Protein AF-A0A6C0AMR3-F1 (afdb_monomer_lite)

Secondary structure (DSSP, 8-state):
-PPPPPP-----TT--------TTTS--PPP-HHHHHHHHHHS-HHHHHHHHHHHHHHHHHT----GGGGGGSS-----

Radius of gyration: 23.35 Å; chains: 1; bounding box: 52×44×43 Å

Sequence (79 aa):
MTKPIKFVQFDLTINKIFYTYSNTEYCRLPIDSILLKKNSNQMSEAEWSQHRIDLLNYKYSEMIVHKDNVTSIFLRKIV

pLDDT: mean 76.86, std 13.65, range [33.81, 94.44]

Structure (mmCIF, N/CA/C/O backbone):
data_AF-A0A6C0AMR3-F1
#
_entry.id   AF-A0A6C0AMR3-F1
#
loop_
_atom_site.group_PDB
_atom_site.id
_atom_site.type_symbol
_atom_site.label_atom_id
_atom_site.label_alt_id
_atom_site.label_comp_id
_atom_site.label_asym_id
_atom_site.label_entity_id
_atom_site.label_seq_id
_atom_site.pdbx_PDB_ins_code
_atom_site.Cartn_x
_atom_site.Cartn_y
_atom_site.Cartn_z
_atom_site.occupancy
_atom_site.B_iso_or_equiv
_atom_site.auth_seq_id
_atom_site.auth_comp_id
_atom_site.auth_asym_id
_atom_site.auth_atom_id
_atom_site.pdbx_PDB_model_num
ATOM 1 N N . MET A 1 1 ? 33.339 -30.087 6.605 1.00 46.75 1 MET A N 1
ATOM 2 C CA . MET A 1 1 ? 33.492 -29.793 5.162 1.00 46.75 1 MET A CA 1
ATOM 3 C C . MET A 1 1 ? 32.921 -28.408 4.890 1.00 46.75 1 MET A C 1
ATOM 5 O O . MET A 1 1 ? 31.719 -28.222 5.030 1.00 46.75 1 MET A O 1
ATOM 9 N N . THR A 1 2 ? 33.766 -27.420 4.604 1.00 61.94 2 THR A N 1
ATOM 10 C CA . THR A 1 2 ? 33.360 -26.044 4.273 1.00 61.94 2 THR A CA 1
ATOM 11 C C . THR A 1 2 ? 32.960 -25.972 2.799 1.00 61.94 2 THR A C 1
ATOM 13 O O . THR A 1 2 ? 33.686 -26.454 1.933 1.00 61.94 2 THR A O 1
ATOM 16 N N . LYS A 1 3 ? 31.777 -25.423 2.494 1.00 68.69 3 LYS A N 1
ATOM 17 C CA . LYS A 1 3 ? 31.345 -25.229 1.101 1.00 68.69 3 LYS A CA 1
ATOM 18 C C . LYS A 1 3 ? 32.259 -24.187 0.435 1.00 68.69 3 LYS A C 1
ATOM 20 O O . LYS A 1 3 ? 32.515 -23.157 1.058 1.00 68.69 3 LYS A O 1
ATOM 25 N N . PRO A 1 4 ? 32.733 -24.417 -0.801 1.00 69.88 4 PRO A N 1
ATOM 26 C CA . PRO A 1 4 ? 33.552 -23.441 -1.505 1.00 69.88 4 PRO A CA 1
ATOM 27 C C . PRO A 1 4 ? 32.740 -22.170 -1.782 1.00 69.88 4 PRO A C 1
ATOM 29 O O . PRO A 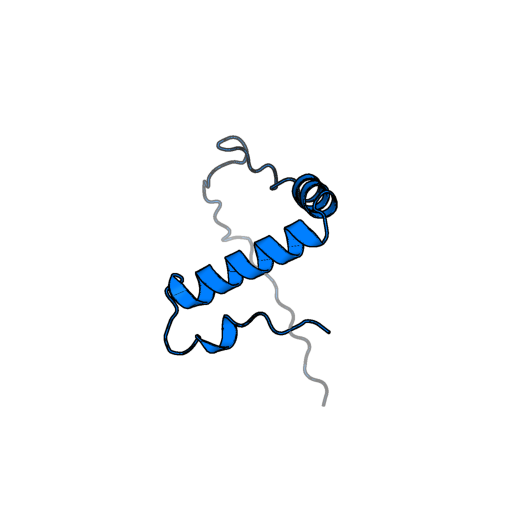1 4 ? 31.591 -22.238 -2.229 1.00 69.88 4 PRO A O 1
ATOM 32 N N . ILE A 1 5 ? 33.342 -21.015 -1.500 1.00 77.50 5 ILE A N 1
ATOM 33 C CA . ILE A 1 5 ? 32.772 -19.699 -1.802 1.00 77.50 5 ILE A CA 1
ATOM 34 C C . ILE A 1 5 ? 32.731 -19.560 -3.325 1.00 77.50 5 ILE A C 1
ATOM 36 O O . ILE A 1 5 ? 33.763 -19.627 -3.990 1.00 77.50 5 ILE A O 1
ATOM 40 N N . LYS A 1 6 ? 31.530 -19.404 -3.889 1.00 79.12 6 LYS A N 1
ATOM 41 C CA . LYS A 1 6 ? 31.358 -19.127 -5.317 1.00 79.12 6 LYS A CA 1
ATOM 42 C C . LYS A 1 6 ? 31.544 -17.633 -5.549 1.00 79.12 6 LYS A C 1
ATOM 44 O O . LYS A 1 6 ? 30.790 -16.835 -5.000 1.00 79.12 6 LYS A O 1
ATOM 49 N N . PHE A 1 7 ? 32.519 -17.277 -6.375 1.00 80.06 7 PHE A N 1
ATOM 50 C CA . PHE A 1 7 ? 32.700 -15.914 -6.858 1.00 80.06 7 PHE A CA 1
ATOM 51 C C . PHE A 1 7 ? 32.001 -15.768 -8.209 1.00 80.06 7 PHE A C 1
ATOM 53 O O . PHE A 1 7 ? 32.148 -16.620 -9.084 1.00 80.06 7 PHE A O 1
ATOM 60 N N . VAL A 1 8 ? 31.210 -14.708 -8.353 1.00 83.56 8 VAL A N 1
ATOM 61 C CA . VAL A 1 8 ? 30.538 -14.350 -9.605 1.00 83.56 8 VAL A CA 1
ATOM 62 C C . VAL A 1 8 ? 31.261 -13.142 -10.179 1.00 83.56 8 VAL A C 1
ATOM 64 O O . VAL A 1 8 ? 31.439 -12.144 -9.484 1.00 83.56 8 VAL A O 1
ATOM 67 N N 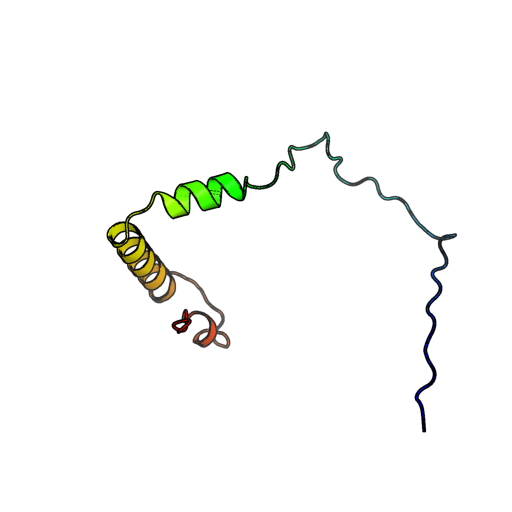. GLN A 1 9 ? 31.668 -13.239 -11.441 1.00 82.88 9 GLN A N 1
ATOM 68 C CA . GLN A 1 9 ? 32.213 -12.128 -12.212 1.00 82.88 9 GLN A CA 1
ATOM 69 C C . GLN A 1 9 ? 31.261 -11.839 -13.371 1.00 82.88 9 GLN A C 1
ATOM 71 O O . GLN A 1 9 ? 30.822 -12.760 -14.057 1.00 82.88 9 GLN A O 1
ATOM 76 N N . PHE A 1 10 ? 30.924 -10.565 -13.562 1.00 82.25 10 PHE A N 1
ATOM 77 C CA . PHE A 1 10 ? 30.066 -10.125 -14.656 1.00 82.25 10 PHE A CA 1
ATOM 78 C C . PHE A 1 10 ? 30.928 -9.666 -15.828 1.00 82.25 10 PHE A C 1
ATOM 80 O O . PHE A 1 10 ? 31.800 -8.813 -15.662 1.00 82.25 10 PHE A O 1
ATOM 87 N N . ASP A 1 11 ? 30.671 -10.227 -17.006 1.00 83.81 11 ASP A N 1
ATOM 88 C CA . ASP A 1 11 ? 31.226 -9.728 -18.256 1.00 83.81 11 ASP A CA 1
ATOM 89 C C . ASP A 1 11 ? 30.376 -8.550 -18.745 1.00 83.81 11 ASP A C 1
ATOM 91 O O . ASP A 1 11 ? 29.215 -8.711 -19.121 1.00 83.81 11 ASP A O 1
ATOM 95 N N . LEU A 1 12 ? 30.952 -7.351 -18.697 1.00 85.25 12 LEU A N 1
ATOM 96 C CA . LEU A 1 12 ? 30.282 -6.116 -19.099 1.00 85.25 12 LEU A CA 1
ATOM 97 C C . LEU A 1 12 ? 30.493 -5.783 -20.586 1.00 85.25 12 LEU A C 1
ATOM 99 O O . LEU A 1 12 ? 29.932 -4.796 -21.061 1.00 85.25 12 LEU A O 1
ATOM 103 N N . THR A 1 13 ? 31.277 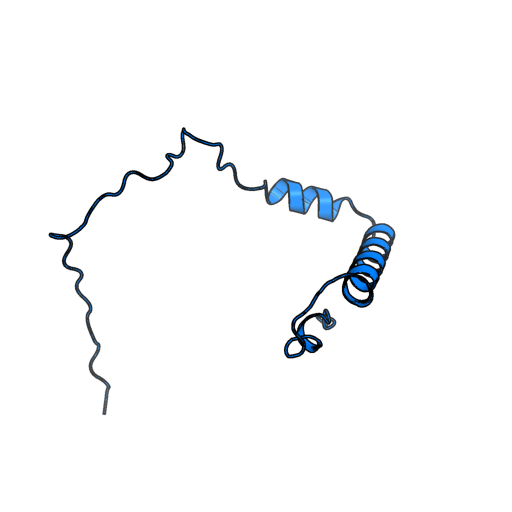-6.575 -21.332 1.00 88.50 13 THR A N 1
ATOM 104 C CA . THR A 1 13 ? 31.594 -6.305 -22.751 1.00 88.50 13 THR A CA 1
ATOM 105 C C . THR A 1 13 ? 30.375 -6.402 -23.668 1.00 88.50 13 THR A C 1
ATOM 107 O O . THR A 1 13 ? 30.327 -5.748 -24.707 1.00 88.50 13 THR A O 1
ATOM 110 N N . ILE A 1 14 ? 29.362 -7.164 -23.256 1.00 86.12 14 ILE A N 1
ATOM 111 C CA . ILE A 1 14 ? 28.106 -7.392 -23.984 1.00 86.12 14 ILE A CA 1
ATOM 112 C C . ILE A 1 14 ? 26.941 -6.531 -23.477 1.00 86.12 14 ILE A C 1
ATOM 114 O O . ILE A 1 14 ? 25.790 -6.749 -23.864 1.00 86.12 14 ILE A O 1
ATOM 118 N N . ASN A 1 15 ? 27.203 -5.547 -22.614 1.00 85.25 15 ASN A N 1
ATOM 119 C CA . ASN A 1 15 ? 26.146 -4.676 -22.114 1.00 85.25 15 ASN A CA 1
ATOM 120 C C . ASN A 1 15 ? 25.521 -3.860 -23.250 1.00 85.25 15 ASN A C 1
ATOM 122 O O . ASN A 1 15 ? 26.200 -3.138 -23.979 1.00 85.25 15 ASN A O 1
ATOM 126 N N . LYS A 1 16 ? 24.193 -3.932 -23.356 1.00 84.81 16 LYS A N 1
ATOM 127 C CA . LYS A 1 16 ? 23.406 -3.149 -24.306 1.00 84.81 16 LYS A CA 1
ATOM 128 C C . LYS A 1 16 ? 22.646 -2.057 -23.566 1.00 84.81 16 LYS A C 1
ATOM 130 O O . LYS A 1 16 ? 21.881 -2.342 -22.648 1.00 84.81 16 LYS A O 1
ATOM 135 N N . ILE A 1 17 ? 22.841 -0.810 -23.984 1.00 79.94 17 ILE A N 1
ATOM 136 C CA . ILE A 1 17 ? 22.045 0.321 -23.505 1.00 79.94 17 ILE A CA 1
ATOM 137 C C . ILE A 1 17 ? 20.739 0.339 -24.299 1.00 79.94 17 ILE A C 1
ATOM 139 O O . ILE A 1 17 ? 20.751 0.303 -25.530 1.00 79.94 17 ILE A O 1
ATOM 143 N N . PHE A 1 18 ? 19.614 0.391 -23.595 1.00 77.62 18 PHE A N 1
ATOM 144 C CA . PHE A 1 18 ? 18.303 0.585 -24.200 1.00 77.62 18 PHE A CA 1
ATOM 145 C C . PHE A 1 18 ? 17.836 2.011 -23.926 1.00 77.62 18 PHE A C 1
ATOM 147 O O . PHE A 1 18 ? 17.934 2.489 -22.797 1.00 77.62 18 PHE A O 1
ATOM 154 N N . TYR A 1 19 ? 17.307 2.677 -24.951 1.00 69.25 19 TYR A N 1
ATOM 155 C CA . TYR A 1 19 ? 16.575 3.922 -24.760 1.00 69.25 19 TYR A CA 1
ATOM 156 C C . TYR A 1 19 ? 15.247 3.591 -24.083 1.00 69.25 19 TYR A C 1
ATOM 158 O O . TYR A 1 19 ? 14.353 3.002 -24.685 1.00 69.25 19 TYR A O 1
ATOM 166 N N . THR A 1 20 ? 15.154 3.919 -22.802 1.00 67.75 20 THR A N 1
ATOM 167 C CA . THR A 1 20 ? 13.914 3.866 -22.030 1.00 67.75 20 THR A CA 1
ATOM 168 C C . THR A 1 20 ? 13.466 5.278 -21.719 1.00 67.75 20 THR A C 1
ATOM 170 O O . THR A 1 20 ? 14.265 6.208 -21.842 1.00 67.75 20 THR A O 1
ATOM 173 N N . TYR A 1 21 ? 12.236 5.422 -21.223 1.00 64.69 21 TYR A N 1
ATOM 174 C CA . TYR A 1 21 ? 11.748 6.731 -20.832 1.00 64.69 21 TYR A CA 1
ATOM 175 C C . TYR A 1 21 ? 12.717 7.437 -19.879 1.00 64.69 21 TYR A C 1
ATOM 177 O O . TYR A 1 21 ? 13.116 6.864 -18.852 1.00 64.69 21 TYR A O 1
ATOM 185 N N . SER A 1 22 ? 13.114 8.654 -20.234 1.00 62.88 22 SER A N 1
ATOM 186 C CA . SER A 1 22 ? 14.090 9.424 -19.470 1.00 62.88 22 SER A CA 1
ATOM 187 C C . SER A 1 22 ? 13.426 10.100 -18.264 1.00 62.88 22 SER A C 1
ATOM 189 O O . SER A 1 22 ? 12.211 10.298 -18.212 1.00 62.88 22 SER A O 1
ATOM 191 N N . ASN A 1 23 ? 14.231 10.515 -17.287 1.00 60.16 23 ASN A N 1
ATOM 192 C CA . ASN A 1 23 ? 13.739 11.275 -16.132 1.00 60.16 23 ASN A CA 1
ATOM 193 C C . ASN A 1 23 ? 13.190 12.666 -16.518 1.00 60.16 23 ASN A C 1
ATOM 195 O O . ASN A 1 23 ? 12.605 13.337 -15.673 1.00 60.16 23 ASN A O 1
ATOM 199 N N . THR A 1 24 ? 13.410 13.114 -17.760 1.00 69.00 24 THR A N 1
ATOM 200 C CA . THR A 1 24 ? 12.893 14.385 -18.290 1.00 69.00 24 THR A CA 1
ATOM 201 C C . THR A 1 24 ? 11.585 14.209 -19.053 1.00 69.00 24 THR A C 1
ATOM 203 O O . THR A 1 24 ? 10.878 15.187 -19.262 1.00 69.00 24 THR A O 1
ATOM 206 N N . GLU A 1 25 ? 11.257 12.987 -19.481 1.00 69.94 25 GLU A N 1
ATOM 207 C CA . GLU A 1 25 ? 10.024 12.701 -20.223 1.00 69.94 25 GLU A CA 1
ATOM 208 C C . GLU A 1 25 ? 8.798 12.602 -19.310 1.00 69.94 25 GLU A C 1
ATOM 210 O O . GLU A 1 25 ? 7.679 12.809 -19.772 1.00 69.94 25 GLU A O 1
ATOM 215 N N . TYR A 1 26 ? 8.982 12.339 -18.010 1.00 62.03 26 TYR A N 1
ATOM 216 C CA . TYR A 1 26 ? 7.910 12.453 -17.022 1.00 62.03 26 TYR A CA 1
ATOM 217 C C . TYR A 1 26 ? 8.434 12.656 -15.596 1.00 62.03 26 TYR A C 1
ATOM 219 O O . TYR A 1 26 ? 9.495 12.163 -15.210 1.00 62.03 26 TYR A O 1
ATOM 227 N N . CYS A 1 27 ? 7.650 13.373 -14.789 1.00 65.44 27 CYS A N 1
ATOM 228 C CA . CYS A 1 27 ? 7.957 13.647 -13.391 1.00 65.44 27 CYS A CA 1
ATOM 229 C C . CYS A 1 27 ? 7.858 12.363 -12.551 1.00 65.44 27 CYS A C 1
ATOM 231 O O . CYS A 1 27 ? 6.767 11.863 -12.284 1.00 65.44 27 CYS A O 1
ATOM 233 N N . ARG A 1 28 ? 9.010 11.838 -12.118 1.00 65.38 28 ARG A N 1
ATOM 234 C CA . ARG A 1 28 ? 9.126 10.703 -11.184 1.00 65.38 28 ARG A CA 1
ATOM 235 C C . ARG A 1 28 ? 9.305 11.150 -9.735 1.00 65.38 28 ARG A C 1
ATOM 237 O O . ARG A 1 28 ? 9.934 10.427 -8.961 1.00 65.38 28 ARG A O 1
ATOM 244 N N . LEU A 1 29 ? 8.836 12.349 -9.370 1.00 66.00 29 LEU A N 1
ATOM 245 C CA . LEU A 1 29 ? 8.875 12.749 -7.966 1.00 66.00 29 LEU A CA 1
ATOM 246 C C . LEU A 1 29 ? 8.201 11.633 -7.157 1.00 66.00 29 LEU A C 1
ATOM 248 O O . LEU A 1 29 ? 7.102 11.207 -7.531 1.00 66.00 29 LEU A O 1
ATOM 252 N N . PRO A 1 30 ? 8.869 11.097 -6.119 1.00 62.88 30 PRO A N 1
ATOM 253 C CA . PRO A 1 30 ? 8.242 10.113 -5.260 1.00 62.88 30 PRO A CA 1
ATOM 254 C C . PRO A 1 30 ? 6.902 10.681 -4.807 1.00 62.88 30 PRO A C 1
ATOM 256 O O . PRO A 1 30 ? 6.808 11.886 -4.553 1.00 62.88 30 PRO A O 1
ATOM 259 N N . ILE A 1 31 ? 5.884 9.828 -4.666 1.00 62.47 31 ILE A N 1
ATOM 260 C CA . ILE A 1 31 ? 4.760 10.182 -3.797 1.00 62.47 31 ILE A CA 1
ATOM 261 C C . ILE A 1 31 ? 5.416 10.634 -2.506 1.00 62.47 31 ILE A C 1
ATOM 263 O O . ILE A 1 31 ? 6.179 9.858 -1.923 1.00 62.47 31 ILE A O 1
ATOM 267 N N . ASP A 1 32 ? 5.221 11.904 -2.158 1.00 69.25 32 ASP A N 1
ATOM 268 C CA . ASP A 1 32 ? 5.929 12.515 -1.051 1.00 69.25 32 ASP A CA 1
ATOM 269 C C . ASP A 1 32 ? 5.539 11.724 0.197 1.00 69.25 32 ASP A C 1
ATOM 271 O O . ASP A 1 32 ? 4.442 11.849 0.739 1.00 69.25 32 ASP A O 1
ATOM 275 N N . SER A 1 33 ? 6.410 10.796 0.587 1.00 70.19 33 SER A N 1
ATOM 276 C CA . SER A 1 33 ? 6.152 9.848 1.662 1.00 70.19 33 SER A CA 1
ATOM 277 C C . SER A 1 33 ? 6.010 10.594 2.984 1.00 70.19 33 SER A C 1
ATOM 279 O O . SER A 1 33 ? 5.330 10.122 3.895 1.00 70.19 33 SER A O 1
ATOM 281 N N . ILE A 1 34 ? 6.575 11.805 3.056 1.00 71.88 34 ILE A N 1
ATOM 282 C CA . ILE A 1 34 ? 6.376 12.760 4.136 1.00 71.88 34 ILE A CA 1
ATOM 283 C C . ILE A 1 34 ? 4.963 13.340 4.066 1.00 71.88 34 ILE A C 1
ATOM 285 O O . ILE A 1 34 ? 4.325 13.432 5.108 1.00 71.88 34 ILE A O 1
ATOM 289 N N . LEU A 1 35 ? 4.444 13.694 2.886 1.00 72.06 35 LEU A N 1
ATOM 290 C CA . LEU A 1 35 ? 3.065 14.171 2.721 1.00 72.06 35 LEU A CA 1
ATOM 291 C C . LEU A 1 35 ? 2.040 13.085 3.065 1.00 72.06 35 LEU A C 1
ATOM 293 O O . LEU A 1 35 ? 1.110 13.351 3.819 1.00 72.06 35 LEU A O 1
ATOM 297 N N . LEU A 1 36 ? 2.251 11.851 2.597 1.00 78.44 36 LEU A N 1
ATOM 298 C CA . LEU A 1 36 ? 1.408 10.711 2.965 1.00 78.44 36 LEU A CA 1
ATOM 299 C C . LEU A 1 36 ? 1.396 10.521 4.486 1.00 78.44 36 LEU A C 1
ATOM 301 O O . LEU A 1 36 ? 0.333 10.464 5.094 1.00 78.44 36 LEU A O 1
ATOM 305 N N . LYS A 1 37 ? 2.578 10.509 5.113 1.00 77.81 37 LYS A N 1
ATOM 306 C CA . LYS A 1 37 ? 2.712 10.374 6.568 1.00 77.81 37 LYS A CA 1
ATOM 307 C C . LYS A 1 37 ? 2.101 11.555 7.329 1.00 77.81 37 LYS A C 1
ATOM 309 O O . LYS A 1 37 ? 1.479 11.346 8.364 1.00 77.81 37 LYS A O 1
ATOM 314 N N . LYS A 1 38 ? 2.257 12.785 6.833 1.00 78.38 38 LYS A N 1
ATOM 315 C CA . LYS A 1 38 ? 1.646 13.990 7.416 1.00 78.38 38 LYS A CA 1
ATOM 316 C C . LYS A 1 38 ? 0.127 13.896 7.387 1.00 78.38 38 LYS A C 1
ATOM 318 O O . LYS A 1 38 ? -0.485 14.108 8.424 1.00 78.38 38 LYS A O 1
ATOM 323 N N . ASN A 1 39 ? -0.451 13.522 6.250 1.00 79.12 39 ASN A N 1
ATOM 324 C CA . ASN A 1 39 ? -1.897 13.367 6.112 1.00 79.12 39 ASN A CA 1
ATOM 325 C C . ASN A 1 39 ? -2.414 12.246 7.026 1.00 79.12 39 ASN A C 1
ATOM 327 O O . ASN A 1 39 ? -3.376 12.446 7.757 1.00 79.12 39 ASN A O 1
ATOM 331 N N . SER A 1 40 ? -1.716 11.108 7.079 1.00 80.62 40 SER A N 1
ATOM 332 C CA . SER A 1 40 ? -2.031 10.009 8.001 1.00 80.62 40 SER A CA 1
ATOM 333 C C . SER A 1 40 ? -1.972 10.413 9.482 1.00 80.62 40 SER A C 1
ATOM 335 O O . SER A 1 40 ? -2.780 9.938 10.274 1.00 80.62 40 SER A O 1
ATOM 337 N N . ASN A 1 41 ? -1.046 11.297 9.862 1.00 82.50 41 ASN A N 1
ATOM 338 C CA . ASN A 1 41 ? -0.918 11.801 11.234 1.00 82.50 41 ASN A CA 1
ATOM 339 C C . ASN A 1 41 ? -1.954 12.880 11.596 1.00 82.50 41 ASN A C 1
ATOM 341 O O . ASN A 1 41 ? -2.098 13.199 12.773 1.00 82.50 41 ASN A O 1
ATOM 345 N N . GLN A 1 42 ? -2.616 13.488 10.609 1.00 88.12 42 GLN A N 1
ATOM 346 C CA . GLN A 1 42 ? -3.656 14.499 10.830 1.00 88.12 42 GLN A CA 1
ATOM 347 C C . GLN A 1 42 ? -5.034 13.882 11.075 1.00 88.12 42 GLN A C 1
ATOM 349 O O . GLN A 1 42 ? -5.923 14.570 11.567 1.00 88.12 42 GLN A O 1
ATOM 354 N N . MET A 1 43 ? -5.205 12.603 10.746 1.00 90.50 43 MET A N 1
ATOM 355 C CA . MET A 1 43 ? -6.453 11.884 10.954 1.00 90.50 43 MET A CA 1
ATOM 356 C C . MET A 1 43 ? -6.637 11.529 12.428 1.00 90.50 43 MET A C 1
ATOM 358 O O . MET A 1 43 ? -5.744 10.984 13.080 1.00 90.50 43 MET A O 1
ATOM 362 N N . SER A 1 44 ? -7.829 11.803 12.938 1.00 92.75 44 SER A N 1
ATOM 363 C CA . SER A 1 44 ? -8.277 11.365 14.253 1.00 92.75 44 SER A CA 1
ATOM 364 C C . SER A 1 44 ? -8.456 9.844 14.318 1.00 92.75 44 SER A C 1
ATOM 366 O O . SER A 1 44 ? -8.631 9.161 13.308 1.00 92.75 44 SER A O 1
ATOM 368 N N . GLU A 1 45 ? -8.485 9.304 15.536 1.00 90.19 45 GLU A N 1
ATOM 369 C CA . GLU A 1 45 ? -8.759 7.879 15.772 1.00 90.19 45 GLU A CA 1
ATOM 370 C C . GLU A 1 45 ? -10.133 7.449 15.221 1.00 90.19 45 GLU A C 1
ATOM 372 O O . GLU A 1 45 ? -10.306 6.328 14.736 1.00 90.19 45 GLU A O 1
ATOM 377 N N . ALA A 1 46 ? -11.115 8.357 15.257 1.00 94.31 46 ALA A N 1
ATOM 378 C CA . ALA A 1 46 ? -12.447 8.118 14.712 1.00 94.31 46 ALA A CA 1
ATOM 379 C C . ALA A 1 46 ? -12.416 7.994 13.181 1.00 94.31 46 ALA A C 1
ATOM 381 O O . ALA A 1 46 ? -13.007 7.065 12.631 1.00 94.31 46 ALA A O 1
ATOM 382 N N . GLU A 1 47 ? -11.680 8.874 12.497 1.00 93.44 47 GLU A N 1
ATOM 383 C CA . GLU A 1 47 ? -11.492 8.797 11.044 1.00 93.44 47 GLU A CA 1
ATOM 384 C C . GLU A 1 47 ? -10.754 7.514 10.656 1.00 93.44 47 GLU A C 1
ATOM 386 O O . GLU A 1 47 ? -11.199 6.790 9.766 1.00 93.44 47 GLU A O 1
ATOM 391 N N . TRP A 1 48 ? -9.684 7.162 11.373 1.00 90.88 48 TRP A N 1
ATOM 392 C CA . TRP A 1 48 ? -8.984 5.889 11.179 1.00 90.88 48 TRP A CA 1
ATOM 393 C C . TRP A 1 48 ? -9.903 4.677 11.334 1.00 90.88 48 TRP A C 1
ATOM 395 O O . TRP A 1 48 ? -9.858 3.747 10.521 1.00 90.88 48 TRP A O 1
ATOM 405 N N . SER A 1 49 ? -10.760 4.696 12.354 1.00 92.31 49 SER A N 1
ATOM 406 C CA . SER A 1 49 ? -11.741 3.640 12.597 1.00 92.31 49 SER A CA 1
ATOM 407 C C . SER A 1 49 ? -12.757 3.537 11.460 1.00 92.31 49 SER A C 1
ATOM 409 O O . SER A 1 49 ? -13.036 2.430 10.997 1.00 92.31 49 SER A O 1
ATOM 411 N N . GLN A 1 50 ? -13.256 4.671 10.962 1.00 94.44 50 GLN A N 1
ATOM 412 C CA . GLN A 1 50 ? -14.206 4.701 9.853 1.00 94.44 50 GLN A CA 1
ATOM 413 C C . GLN A 1 50 ? -13.581 4.170 8.558 1.00 94.44 50 GLN A C 1
ATOM 415 O O . GLN A 1 50 ? -14.111 3.237 7.959 1.00 94.44 50 GLN A O 1
ATOM 420 N N . HIS A 1 51 ? -12.396 4.658 8.180 1.00 91.94 51 HIS A N 1
ATOM 421 C CA . HIS A 1 51 ? -11.698 4.178 6.984 1.00 91.94 51 HIS A CA 1
ATOM 422 C C . HIS A 1 51 ? -11.378 2.684 7.042 1.00 91.94 51 HIS A C 1
ATOM 424 O O . HIS A 1 51 ? -11.417 1.991 6.023 1.00 91.94 51 HIS A O 1
ATOM 430 N N . ARG A 1 52 ? -11.077 2.157 8.234 1.00 90.06 52 ARG A N 1
ATOM 431 C CA . ARG A 1 52 ? -10.894 0.719 8.430 1.00 90.06 52 ARG A CA 1
ATOM 432 C C . ARG A 1 52 ? -12.179 -0.058 8.143 1.00 90.06 52 ARG A C 1
ATOM 434 O O . ARG A 1 52 ? -12.100 -1.112 7.514 1.00 90.06 52 ARG A O 1
ATOM 441 N N . ILE A 1 53 ? -13.326 0.425 8.619 1.00 92.69 53 ILE A N 1
ATOM 442 C CA . ILE A 1 53 ? -14.632 -0.202 8.369 1.00 92.69 53 ILE A CA 1
ATOM 443 C C . ILE A 1 53 ? -14.940 -0.181 6.871 1.00 92.69 53 ILE A C 1
ATOM 445 O O . ILE A 1 53 ? -15.250 -1.228 6.305 1.00 92.69 53 ILE A O 1
ATOM 449 N N . ASP A 1 54 ? -14.761 0.965 6.218 1.00 94.12 54 ASP A N 1
ATOM 450 C CA . ASP A 1 54 ? -15.027 1.127 4.786 1.00 94.12 54 ASP A CA 1
ATOM 451 C C . ASP A 1 54 ? -14.153 0.189 3.942 1.00 94.12 54 ASP A C 1
ATOM 453 O O . ASP A 1 54 ? -14.647 -0.518 3.062 1.00 94.12 54 ASP A O 1
ATOM 457 N N . LEU A 1 55 ? -12.858 0.097 4.268 1.00 90.81 55 LEU A N 1
ATOM 458 C CA . LEU A 1 55 ? -11.933 -0.812 3.593 1.00 90.81 55 LEU A CA 1
ATOM 459 C C . LEU A 1 55 ? -12.334 -2.281 3.772 1.00 90.81 55 LEU A C 1
ATOM 461 O O . LEU A 1 55 ? -12.203 -3.070 2.835 1.00 90.81 55 LEU A O 1
ATOM 465 N N . LEU A 1 56 ? -12.782 -2.671 4.968 1.00 89.62 56 LEU A N 1
ATOM 466 C CA . LEU A 1 56 ? -13.258 -4.031 5.208 1.00 89.62 56 LEU A CA 1
ATOM 467 C C . LEU A 1 56 ? -14.522 -4.312 4.394 1.00 89.62 56 LEU A C 1
ATOM 469 O O . LEU A 1 56 ? -14.576 -5.340 3.725 1.00 89.62 56 LEU A O 1
ATOM 473 N N . ASN A 1 57 ? -15.487 -3.393 4.388 1.00 90.81 57 ASN A N 1
ATOM 474 C CA . ASN A 1 57 ? -16.725 -3.536 3.622 1.00 90.81 57 ASN A CA 1
ATOM 475 C C . ASN A 1 57 ? -16.447 -3.719 2.125 1.00 90.81 57 ASN A C 1
ATOM 477 O O . ASN A 1 57 ? -16.953 -4.668 1.526 1.00 90.81 57 ASN A O 1
ATOM 481 N N . TYR A 1 58 ? -15.572 -2.888 1.555 1.00 91.50 58 TYR A N 1
ATOM 482 C CA . TYR A 1 58 ? -15.136 -3.023 0.165 1.00 91.50 58 TYR A CA 1
ATOM 483 C C . TYR A 1 58 ? -14.471 -4.383 -0.096 1.00 91.50 58 TYR A C 1
ATOM 485 O O . TYR A 1 58 ? -14.809 -5.088 -1.048 1.00 91.50 58 TYR A O 1
ATOM 493 N N . LYS A 1 59 ? -13.547 -4.798 0.781 1.00 86.94 59 LYS A N 1
ATOM 494 C CA . LYS A 1 59 ? -12.833 -6.076 0.651 1.00 86.94 59 LYS A CA 1
ATOM 495 C C . LYS A 1 59 ? -13.754 -7.296 0.691 1.00 86.94 59 LYS A C 1
ATOM 497 O O . LYS A 1 59 ? -13.430 -8.289 0.048 1.00 86.94 59 LYS A O 1
ATOM 502 N N . TYR A 1 60 ? -14.845 -7.240 1.453 1.00 84.00 60 TYR A N 1
ATOM 503 C CA . TYR A 1 60 ? -15.796 -8.348 1.573 1.00 84.00 60 TYR A CA 1
ATOM 504 C C . TYR A 1 60 ? -16.833 -8.384 0.458 1.00 84.00 60 TYR A C 1
ATOM 506 O O . TYR A 1 60 ? -17.219 -9.472 0.035 1.00 84.00 60 TYR A O 1
ATOM 514 N N . SER A 1 61 ? -17.298 -7.217 0.017 1.00 85.44 61 SER A N 1
ATOM 515 C CA . SER A 1 61 ? -18.492 -7.124 -0.827 1.00 85.44 61 SER A CA 1
ATOM 516 C C . SER A 1 61 ? -18.178 -6.856 -2.295 1.00 85.44 61 SER A C 1
ATOM 518 O O . SER A 1 61 ? -18.954 -7.245 -3.162 1.00 85.44 61 SER A O 1
ATOM 520 N N . GLU A 1 62 ? -17.058 -6.192 -2.585 1.00 90.06 62 GLU A N 1
ATOM 521 C CA . GLU A 1 62 ? -16.788 -5.626 -3.912 1.00 90.06 62 GLU A CA 1
ATOM 522 C C . GLU A 1 62 ? -15.466 -6.115 -4.514 1.00 90.06 62 GLU A C 1
ATOM 524 O O . GLU A 1 62 ? -15.355 -6.284 -5.730 1.00 90.06 62 GLU A O 1
ATOM 529 N N . MET A 1 63 ? -14.451 -6.371 -3.685 1.00 89.56 63 MET A N 1
ATOM 530 C CA . MET A 1 63 ? -13.125 -6.743 -4.171 1.00 89.56 63 MET A CA 1
ATOM 531 C C . MET A 1 63 ? -13.113 -8.163 -4.752 1.00 89.56 63 MET A C 1
ATOM 533 O O . MET A 1 63 ? -13.213 -9.155 -4.033 1.00 89.56 63 MET A O 1
ATOM 537 N N . ILE A 1 64 ? -12.916 -8.266 -6.067 1.00 90.00 64 ILE A N 1
ATOM 538 C CA . ILE A 1 64 ? -12.743 -9.549 -6.757 1.00 90.00 64 ILE A CA 1
ATOM 539 C C . ILE A 1 64 ? -11.420 -10.177 -6.317 1.00 90.00 64 ILE A C 1
ATOM 541 O O . ILE A 1 64 ? -10.353 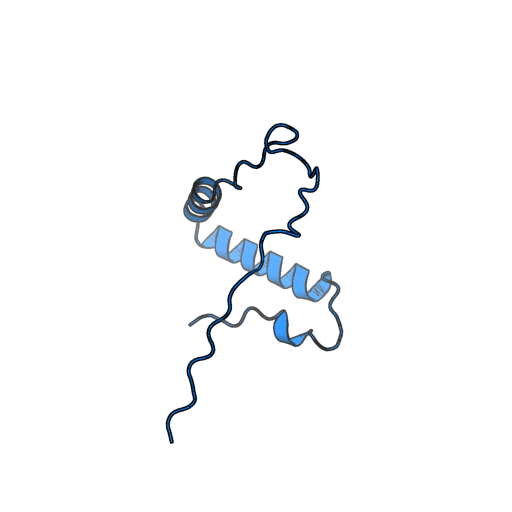-9.590 -6.506 1.00 90.00 64 ILE A O 1
ATOM 545 N N . VAL A 1 65 ? -11.474 -11.396 -5.773 1.00 84.56 65 VAL A N 1
ATOM 546 C CA . VAL A 1 65 ? -10.278 -12.134 -5.348 1.00 84.56 65 VAL A CA 1
ATOM 547 C C . VAL A 1 65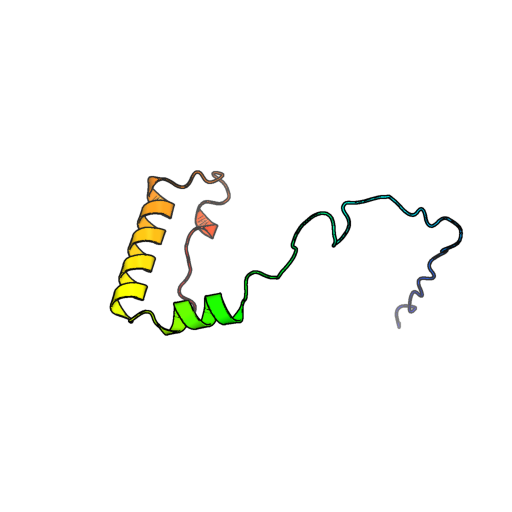 ? -10.279 -13.549 -5.896 1.00 84.56 65 VAL A C 1
ATOM 549 O O . VAL A 1 65 ? -11.313 -14.201 -6.023 1.00 84.56 65 VAL A O 1
ATOM 552 N N . HIS A 1 66 ? -9.082 -14.030 -6.228 1.00 84.69 66 HIS A N 1
ATOM 553 C CA . HIS A 1 66 ? -8.880 -15.414 -6.620 1.00 84.69 66 HIS A CA 1
ATOM 554 C C . HIS A 1 66 ? -9.310 -16.358 -5.487 1.00 84.69 66 HIS A C 1
ATOM 556 O O . HIS A 1 66 ? -8.914 -16.164 -4.337 1.00 84.69 66 HIS A O 1
ATOM 562 N N . LYS A 1 67 ? -10.072 -17.408 -5.814 1.00 81.69 67 LYS A N 1
ATOM 563 C CA . LYS A 1 67 ? -10.644 -18.366 -4.846 1.00 81.69 67 LYS A CA 1
ATOM 564 C C . LYS A 1 67 ? -9.622 -18.936 -3.850 1.00 81.69 67 LYS A C 1
ATOM 566 O O . LYS A 1 67 ? -9.937 -19.121 -2.681 1.00 81.69 67 LYS A O 1
ATOM 571 N N . ASP A 1 68 ? -8.384 -19.137 -4.297 1.00 84.25 68 ASP A N 1
ATOM 572 C CA . ASP A 1 68 ? -7.317 -19.732 -3.482 1.00 84.25 68 ASP A CA 1
ATOM 573 C C . ASP A 1 68 ? -6.635 -18.716 -2.549 1.00 84.25 68 ASP A C 1
ATOM 575 O O . ASP A 1 68 ? -5.774 -19.083 -1.756 1.00 84.25 68 ASP A O 1
ATOM 579 N N . ASN A 1 69 ? -7.000 -17.433 -2.641 1.00 78.25 69 ASN A N 1
ATOM 580 C CA . ASN A 1 69 ? -6.347 -16.343 -1.920 1.00 78.25 69 ASN A CA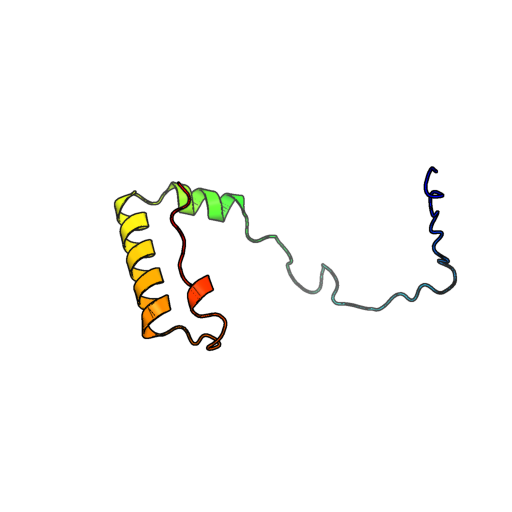 1
ATOM 581 C C . ASN A 1 69 ? -7.309 -15.546 -1.021 1.00 78.25 69 ASN A C 1
ATOM 583 O O . ASN A 1 69 ? -6.948 -14.495 -0.501 1.00 78.25 69 ASN A O 1
ATOM 587 N N . VAL A 1 70 ? -8.529 -16.046 -0.798 1.00 70.69 70 VAL A N 1
ATOM 588 C CA . VAL A 1 70 ? -9.547 -15.378 0.035 1.00 70.69 70 VAL A CA 1
ATOM 589 C C . VAL A 1 70 ? -9.052 -15.161 1.473 1.00 70.69 70 VAL A C 1
ATOM 591 O O . VAL A 1 70 ? -9.331 -14.139 2.093 1.00 70.69 70 VAL A O 1
ATOM 594 N N . THR A 1 71 ? -8.234 -16.077 1.995 1.00 69.88 71 THR A N 1
ATOM 595 C CA . THR A 1 71 ? -7.672 -16.011 3.352 1.00 69.88 71 THR A CA 1
ATOM 596 C C . THR A 1 71 ? -6.551 -14.984 3.542 1.00 69.88 71 THR A C 1
ATOM 598 O O . THR A 1 71 ? -6.236 -14.658 4.687 1.00 69.88 71 THR A O 1
ATOM 601 N N . SER A 1 72 ? -5.960 -14.433 2.475 1.00 69.19 72 SER A N 1
ATOM 602 C CA . SER A 1 72 ? -4.934 -13.381 2.587 1.00 69.19 72 SER A CA 1
ATOM 603 C C . SER A 1 72 ? -5.511 -11.961 2.603 1.00 69.19 72 SER A C 1
ATOM 605 O O . SER A 1 72 ? -4.820 -11.015 2.978 1.00 69.19 72 SER A O 1
ATOM 607 N N . ILE A 1 73 ? -6.795 -11.803 2.264 1.00 64.12 73 ILE A N 1
ATOM 608 C CA . ILE A 1 73 ? -7.506 -10.513 2.277 1.00 64.12 73 ILE A CA 1
ATOM 609 C C . ILE A 1 73 ? -7.682 -9.984 3.707 1.00 64.12 73 ILE A C 1
ATOM 611 O O . ILE A 1 73 ? -7.740 -8.765 3.928 1.00 64.12 73 ILE A O 1
ATOM 615 N N . PHE A 1 74 ? -7.756 -10.897 4.680 1.00 63.34 74 PHE A N 1
ATOM 616 C CA . PHE A 1 74 ? -7.952 -10.581 6.086 1.00 63.34 74 PHE A CA 1
ATOM 617 C C . PHE A 1 74 ? -6.723 -9.857 6.640 1.00 63.34 74 PHE A C 1
ATOM 619 O O . PHE A 1 74 ? -5.663 -10.451 6.838 1.00 63.34 74 PHE A O 1
ATOM 626 N N . LEU A 1 75 ? -6.886 -8.567 6.943 1.00 59.84 75 LEU A N 1
ATOM 627 C CA . LEU A 1 75 ? -5.936 -7.823 7.765 1.00 59.84 75 LEU A CA 1
ATOM 628 C C . LEU A 1 75 ? -5.931 -8.461 9.158 1.00 59.84 75 LEU A C 1
ATOM 630 O O . LEU A 1 75 ? -6.753 -8.126 10.014 1.00 59.84 75 LEU A O 1
ATOM 634 N N . ARG A 1 76 ? -5.032 -9.427 9.380 1.00 52.19 76 ARG A N 1
ATOM 635 C CA . ARG A 1 76 ? -4.769 -9.945 10.721 1.00 52.19 76 ARG A CA 1
ATOM 636 C C . ARG A 1 76 ? -4.337 -8.766 11.583 1.00 52.19 76 ARG A C 1
ATOM 638 O O . ARG A 1 76 ? -3.500 -7.965 11.176 1.00 52.19 76 ARG A O 1
ATOM 645 N N . LYS A 1 77 ? -4.953 -8.663 12.759 1.00 39.59 77 LYS A N 1
ATOM 646 C CA . LYS A 1 77 ? -4.566 -7.737 13.820 1.00 39.59 77 LYS A CA 1
ATOM 647 C C . LYS A 1 77 ? -3.054 -7.910 14.027 1.00 39.59 77 LYS A C 1
ATOM 649 O O . LYS A 1 77 ? -2.633 -8.975 14.468 1.00 39.59 77 LYS A O 1
ATOM 654 N N . ILE A 1 78 ? -2.254 -6.923 13.626 1.00 38.94 78 ILE A N 1
ATOM 655 C CA . ILE A 1 78 ? -0.881 -6.815 14.116 1.00 38.94 78 ILE A CA 1
ATOM 656 C C . ILE A 1 78 ? -1.066 -6.407 15.578 1.00 38.94 78 ILE A C 1
ATOM 658 O O . ILE A 1 78 ? -1.541 -5.303 15.845 1.00 38.94 78 ILE A O 1
ATOM 662 N N . VAL A 1 79 ? -0.885 -7.375 16.478 1.00 33.81 79 VAL A N 1
ATOM 663 C CA . VAL A 1 79 ? -0.845 -7.179 17.933 1.00 33.81 79 VAL A CA 1
ATOM 664 C C . VAL A 1 79 ? 0.600 -6.926 18.316 1.00 33.81 79 VAL A C 1
ATOM 666 O O . VAL A 1 79 ? 1.459 -7.667 17.784 1.00 33.81 79 VAL A O 1
#

Foldseek 3Di:
DDDDDDDDDDDCPPDDDDDDDDCVNDPPDPPPVVVVVVVVVVDDPVRVVVVVVVLVCCLPPPDDDDPVCNVVSDPDPPD

Organism: NCBI:txid1070528